Protein AF-A0A3M0WKN9-F1 (afdb_monomer)

Nearest PDB structures (foldseek):
  8fct-assembly1_F  TM=7.213E-01  e=1.447E-01  Homo sapiens
  1qcs-assembly1_A  TM=6.013E-01  e=4.256E-02  Cricetulus griseus
  1zc1-assembly1_A  TM=5.619E-01  e=5.437E-02  Saccharomyces ce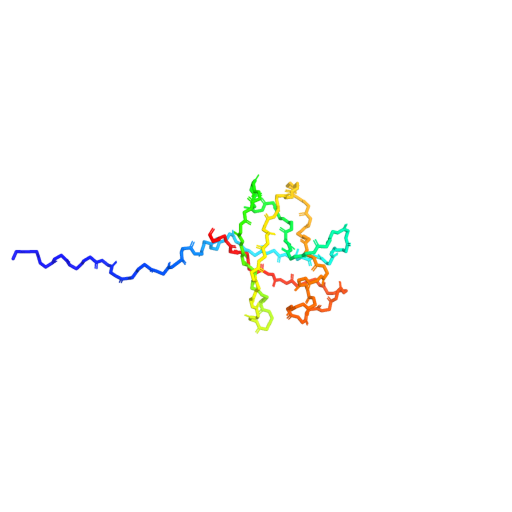revisiae
  6rqh-assembly1_A  TM=6.911E-01  e=8.029E-01  Saccharomyces cerevisiae
  6h68-assembly1_A  TM=6.930E-01  e=9.646E-01  Saccharomyces cerevisiae S288C

Solvent-accessible surface area (backbone atoms only — not comparable to full-atom values): 5320 Å² total; per-residue (Å²): 133,80,85,76,80,67,86,80,79,88,68,84,73,58,41,76,70,47,76,44,57,29,36,56,33,78,90,52,88,59,49,36,36,33,28,54,88,38,89,55,73,40,59,21,34,39,28,35,68,89,82,61,47,68,48,77,30,36,33,32,51,36,62,82,92,54,77,28,34,29,12,43,60,42,33,54,75,67,69,45,62,67,90,45,68,53,49,29,40,36,26,40,94

pLDDT: mean 86.56, std 14.38, range [43.06, 95.69]

Radius of gyration: 15.73 Å; Cα contacts (8 Å, |Δi|>4): 207; chains: 1; bounding box: 35×55×25 Å

Secondary structure (DSSP, 8-state):
--------------EEEEEEEEEEE-SS-SSEEEETT-SS-EEEEEEETTT--EEEEEEEE--TTPPEEEEHHHHHHHT--TTS--EEEEEE-

Mean predicted aligned error: 7.38 Å

Sequence (93 aa):
MADADLPEPDPARARRLGEVVAVADDSRPGLWLATSLVRAPAPGRVTWLDNGNALRLALVPAPPGSPARLSAEAMRALGIPLAARPRLIVWRE

Structure (mmCIF, N/CA/C/O backbone):
data_AF-A0A3M0WKN9-F1
#
_entry.id   AF-A0A3M0WKN9-F1
#
loop_
_atom_site.group_PDB
_atom_site.id
_atom_site.type_symbol
_atom_site.label_atom_id
_atom_site.label_alt_id
_atom_site.label_comp_id
_atom_site.label_asym_id
_atom_site.label_entity_id
_atom_site.label_seq_id
_atom_site.pdbx_PDB_ins_code
_atom_site.Cartn_x
_atom_site.Cartn_y
_atom_site.Cartn_z
_atom_site.occupancy
_atom_site.B_iso_or_equiv
_atom_site.auth_seq_id
_atom_site.auth_comp_id
_atom_site.auth_asym_id
_atom_site.auth_atom_id
_atom_site.pdbx_PDB_model_num
ATOM 1 N N . MET A 1 1 ? 21.719 -44.286 1.310 1.00 43.06 1 MET A N 1
ATOM 2 C CA . MET A 1 1 ? 22.517 -43.291 0.569 1.00 43.06 1 MET A CA 1
ATOM 3 C C . MET A 1 1 ? 21.520 -42.257 0.075 1.00 43.06 1 MET A C 1
ATOM 5 O O . MET A 1 1 ? 20.666 -42.630 -0.710 1.00 43.06 1 MET A O 1
ATOM 9 N N . ALA A 1 2 ? 21.570 -41.063 0.674 1.00 53.34 2 ALA A N 1
ATOM 10 C CA . ALA A 1 2 ? 20.783 -39.855 0.396 1.00 53.34 2 ALA A CA 1
ATOM 11 C C . ALA A 1 2 ? 19.272 -40.039 0.148 1.00 53.34 2 ALA A C 1
ATOM 13 O O . ALA A 1 2 ? 18.815 -40.108 -0.988 1.00 53.34 2 ALA A O 1
ATOM 14 N N . ASP A 1 3 ? 18.514 -40.038 1.246 1.00 44.72 3 ASP A N 1
ATOM 15 C CA . ASP A 1 3 ? 17.171 -39.462 1.260 1.00 44.72 3 ASP A CA 1
ATOM 16 C C . ASP A 1 3 ? 17.326 -37.978 0.885 1.00 44.72 3 ASP A C 1
ATOM 18 O O . ASP A 1 3 ? 17.929 -37.196 1.623 1.00 44.72 3 ASP A O 1
ATOM 22 N N . ALA A 1 4 ? 16.957 -37.633 -0.346 1.00 57.06 4 ALA A N 1
ATOM 23 C CA . ALA A 1 4 ? 16.923 -36.255 -0.804 1.00 57.06 4 ALA A CA 1
ATOM 24 C C . ALA A 1 4 ? 15.591 -35.658 -0.352 1.00 57.06 4 ALA A C 1
ATOM 26 O O . ALA A 1 4 ? 14.657 -35.549 -1.145 1.00 57.06 4 ALA A O 1
ATOM 27 N N . ASP A 1 5 ? 15.530 -35.296 0.928 1.00 53.16 5 ASP A N 1
ATOM 28 C CA . ASP A 1 5 ? 14.565 -34.346 1.476 1.00 53.16 5 ASP A CA 1
ATOM 29 C C . ASP A 1 5 ? 14.793 -33.001 0.762 1.00 53.16 5 ASP A C 1
ATOM 31 O O . ASP A 1 5 ? 15.588 -32.145 1.159 1.00 53.16 5 ASP A O 1
ATOM 35 N N . LEU A 1 6 ? 14.200 -32.880 -0.427 1.00 58.47 6 LEU A N 1
ATOM 36 C CA . LEU A 1 6 ? 14.017 -31.608 -1.099 1.00 58.47 6 LEU A CA 1
ATOM 37 C C . LEU A 1 6 ? 13.054 -30.808 -0.218 1.00 58.47 6 LEU A C 1
ATOM 39 O O . LEU A 1 6 ? 11.983 -31.321 0.100 1.00 58.47 6 LEU A O 1
ATOM 43 N N . PRO A 1 7 ? 13.377 -29.566 0.165 1.00 53.34 7 PRO A N 1
ATOM 44 C CA . PRO A 1 7 ? 12.452 -28.766 0.949 1.00 53.34 7 PRO A CA 1
ATOM 45 C C . PRO A 1 7 ? 11.198 -28.450 0.116 1.00 53.34 7 PRO A C 1
ATOM 47 O O . PRO A 1 7 ? 11.210 -27.549 -0.721 1.00 53.34 7 PRO A O 1
ATOM 50 N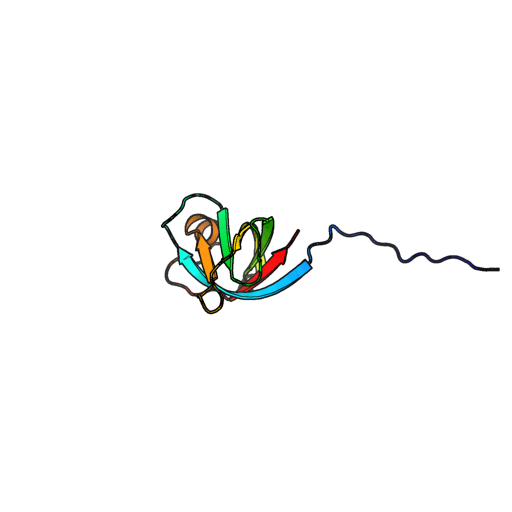 N . GLU A 1 8 ? 10.103 -29.170 0.350 1.00 53.00 8 GLU A N 1
ATOM 51 C CA . GLU A 1 8 ? 8.737 -28.702 0.086 1.00 53.00 8 GLU A CA 1
ATOM 52 C C . GLU A 1 8 ? 8.408 -27.647 1.166 1.00 53.00 8 GLU A C 1
ATOM 54 O O . GLU A 1 8 ? 8.733 -27.894 2.331 1.00 53.00 8 GLU A O 1
ATOM 59 N N . PRO A 1 9 ? 7.823 -26.459 0.879 1.00 47.59 9 PRO A N 1
ATOM 60 C CA . PRO A 1 9 ? 6.833 -26.157 -0.161 1.00 47.59 9 PRO A CA 1
ATOM 61 C C . PRO A 1 9 ? 7.195 -24.980 -1.104 1.00 47.59 9 PRO A C 1
ATOM 63 O O . PRO A 1 9 ? 7.935 -24.067 -0.740 1.00 47.59 9 PRO A O 1
ATOM 66 N N . ASP A 1 10 ? 6.553 -24.920 -2.277 1.00 55.44 10 ASP A N 1
ATOM 67 C CA . ASP A 1 10 ? 6.434 -23.713 -3.117 1.00 55.44 10 ASP A CA 1
ATOM 68 C C . ASP A 1 10 ? 5.099 -22.994 -2.813 1.00 55.44 10 ASP A C 1
ATOM 70 O O . ASP A 1 10 ? 4.064 -23.325 -3.399 1.00 55.44 10 ASP A O 1
ATOM 74 N N . PRO A 1 11 ? 5.046 -21.998 -1.906 1.00 44.44 11 PRO A N 1
ATOM 75 C CA . PRO A 1 11 ? 3.913 -21.096 -1.844 1.00 44.44 11 PRO A CA 1
ATOM 76 C C . PRO A 1 11 ? 4.196 -19.936 -2.803 1.00 44.44 11 PRO A C 1
ATOM 78 O O . PRO A 1 11 ? 5.243 -19.294 -2.719 1.00 44.44 11 PRO A O 1
ATOM 81 N N . ALA A 1 12 ? 3.261 -19.658 -3.711 1.00 53.44 12 ALA A N 1
ATOM 82 C CA . ALA A 1 12 ? 3.168 -18.442 -4.524 1.00 53.44 12 ALA A CA 1
ATOM 83 C C . ALA A 1 12 ? 4.004 -17.265 -3.968 1.00 53.44 12 ALA A C 1
ATOM 85 O O . ALA A 1 12 ? 3.722 -16.743 -2.886 1.00 53.44 12 ALA A O 1
ATOM 86 N N . ARG A 1 13 ? 5.082 -16.901 -4.677 1.00 61.84 13 ARG A N 1
ATOM 87 C CA . ARG A 1 13 ? 6.247 -16.167 -4.151 1.00 61.84 13 ARG A CA 1
ATOM 88 C C . ARG A 1 13 ? 5.982 -14.669 -3.939 1.00 61.84 13 ARG A C 1
ATOM 90 O O . ARG A 1 13 ? 6.707 -13.828 -4.464 1.00 61.84 13 ARG A O 1
ATOM 97 N N . ALA A 1 14 ? 4.989 -14.322 -3.126 1.00 71.00 14 ALA A N 1
ATOM 98 C CA . ALA A 1 14 ? 4.768 -12.960 -2.670 1.00 71.00 14 ALA A CA 1
ATOM 99 C C . ALA A 1 14 ? 6.003 -12.485 -1.880 1.00 71.00 14 ALA A C 1
ATOM 101 O O . ALA A 1 14 ? 6.235 -12.866 -0.730 1.00 71.00 14 ALA A O 1
ATOM 102 N N . ARG A 1 15 ? 6.840 -11.651 -2.500 1.00 86.31 15 ARG A N 1
ATOM 103 C CA . ARG A 1 15 ? 8.032 -11.069 -1.879 1.00 86.31 15 ARG A CA 1
ATOM 104 C C . ARG A 1 15 ? 7.630 -9.819 -1.113 1.00 86.31 15 ARG A C 1
ATOM 106 O O . ARG A 1 15 ? 7.249 -8.820 -1.721 1.00 86.31 15 ARG A O 1
ATOM 113 N N . ARG A 1 16 ? 7.791 -9.838 0.212 1.00 91.75 16 ARG A N 1
ATOM 114 C CA . ARG A 1 16 ? 7.700 -8.625 1.034 1.00 91.75 16 ARG A CA 1
ATOM 115 C C . ARG A 1 16 ? 8.733 -7.606 0.545 1.00 91.75 16 ARG A C 1
ATOM 117 O O . ARG A 1 16 ? 9.928 -7.888 0.583 1.00 91.75 16 ARG A O 1
ATOM 124 N N . LEU A 1 17 ? 8.265 -6.452 0.078 1.00 91.56 17 LEU A N 1
ATOM 125 C CA . LEU A 1 17 ? 9.109 -5.333 -0.339 1.00 91.56 17 LEU A CA 1
ATOM 126 C C . LEU A 1 17 ? 9.480 -4.435 0.843 1.00 91.56 17 LEU A C 1
ATOM 128 O O . LEU A 1 17 ? 10.590 -3.920 0.893 1.00 91.56 17 LEU A O 1
ATOM 132 N N . GLY A 1 18 ? 8.559 -4.249 1.790 1.00 93.12 18 GLY A N 1
ATOM 133 C CA . GLY A 1 18 ? 8.775 -3.386 2.948 1.00 93.12 18 GLY A CA 1
ATOM 134 C C . GLY A 1 18 ? 7.475 -2.887 3.565 1.00 93.12 18 GLY A C 1
ATOM 135 O O . GLY A 1 18 ? 6.392 -3.354 3.216 1.00 93.12 18 GLY A O 1
ATOM 136 N N . GLU A 1 19 ? 7.602 -1.947 4.495 1.00 94.12 19 GLU A N 1
ATOM 137 C CA . GLU A 1 19 ? 6.491 -1.190 5.071 1.00 94.12 19 GLU A CA 1
ATOM 138 C C . GLU A 1 19 ? 6.494 0.230 4.501 1.00 94.12 19 GLU A C 1
ATOM 140 O O . GLU A 1 19 ? 7.555 0.821 4.299 1.00 94.12 19 GLU A O 1
ATOM 145 N N . VAL A 1 20 ? 5.308 0.776 4.243 1.00 94.06 20 VAL A N 1
ATOM 146 C CA . VAL A 1 20 ? 5.128 2.169 3.831 1.00 94.06 20 VAL A CA 1
ATOM 147 C C . VAL A 1 20 ? 3.981 2.809 4.595 1.00 94.06 20 VAL A C 1
ATOM 149 O O . VAL A 1 20 ? 3.014 2.146 4.962 1.00 94.06 20 VAL A O 1
ATOM 152 N N . VAL A 1 21 ? 4.060 4.123 4.778 1.00 94.38 21 VAL A N 1
ATOM 153 C CA . VAL A 1 21 ? 2.915 4.938 5.184 1.00 94.38 21 VAL A CA 1
ATOM 154 C C . VAL A 1 21 ? 2.298 5.510 3.917 1.00 94.38 21 VAL A C 1
ATOM 156 O O . VAL A 1 21 ? 2.973 6.241 3.189 1.00 94.38 21 VAL A O 1
ATOM 159 N N . ALA A 1 22 ? 1.046 5.153 3.640 1.00 93.75 22 ALA A N 1
ATOM 160 C CA . ALA A 1 22 ? 0.344 5.623 2.452 1.00 93.75 22 ALA A CA 1
ATOM 161 C C . ALA A 1 22 ? -0.637 6.758 2.768 1.00 93.75 22 ALA A C 1
ATOM 163 O O . ALA A 1 22 ? -1.158 6.850 3.878 1.00 93.75 22 ALA A O 1
ATOM 164 N N . VAL A 1 23 ? -0.900 7.606 1.775 1.00 93.62 23 VAL A N 1
ATOM 165 C CA . VAL A 1 23 ? -1.983 8.602 1.782 1.00 93.62 23 VAL A CA 1
ATOM 166 C C . VAL A 1 23 ? -3.016 8.264 0.709 1.00 93.62 23 VAL A C 1
ATOM 168 O O . VAL A 1 23 ? -2.658 7.659 -0.304 1.00 93.62 23 VAL A O 1
ATOM 171 N N . ALA A 1 24 ? -4.271 8.663 0.920 1.00 93.00 24 ALA A N 1
ATOM 172 C CA . ALA A 1 24 ? -5.306 8.554 -0.101 1.00 93.00 24 ALA A CA 1
ATOM 173 C C . ALA A 1 24 ? -4.957 9.400 -1.328 1.00 93.00 24 ALA A C 1
ATOM 175 O O . ALA A 1 24 ? -4.543 10.554 -1.200 1.00 93.00 24 ALA A O 1
ATOM 176 N N . ASP A 1 25 ? -5.170 8.835 -2.510 1.00 93.56 25 ASP A N 1
ATOM 177 C CA . ASP A 1 25 ? -5.064 9.540 -3.777 1.00 93.56 25 ASP A CA 1
ATOM 178 C C . ASP A 1 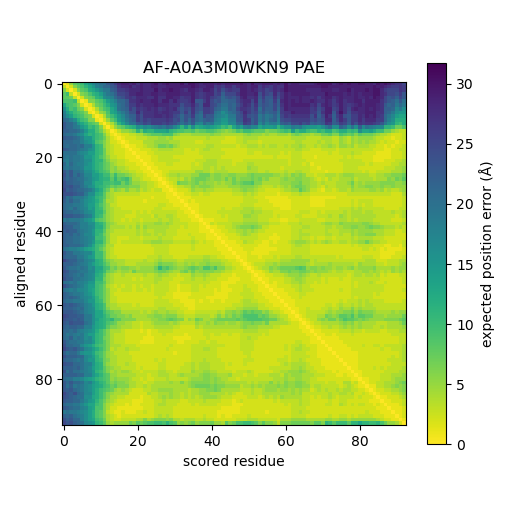25 ? -6.271 9.194 -4.653 1.00 93.56 25 ASP A C 1
ATOM 180 O O . ASP A 1 25 ? -6.521 8.028 -4.959 1.00 93.56 25 ASP A O 1
ATOM 184 N N . ASP A 1 26 ? -7.036 10.221 -5.013 1.00 90.31 26 ASP A N 1
ATOM 185 C CA . ASP A 1 26 ? -8.237 10.115 -5.851 1.00 90.31 26 ASP A CA 1
ATOM 186 C C . ASP A 1 26 ? -7.947 10.512 -7.310 1.00 90.31 26 ASP A C 1
ATOM 188 O O . ASP A 1 26 ? -8.831 10.551 -8.155 1.00 90.31 26 ASP A O 1
ATOM 192 N N . SER A 1 27 ? -6.683 10.797 -7.647 1.00 89.88 27 SER A N 1
ATOM 193 C 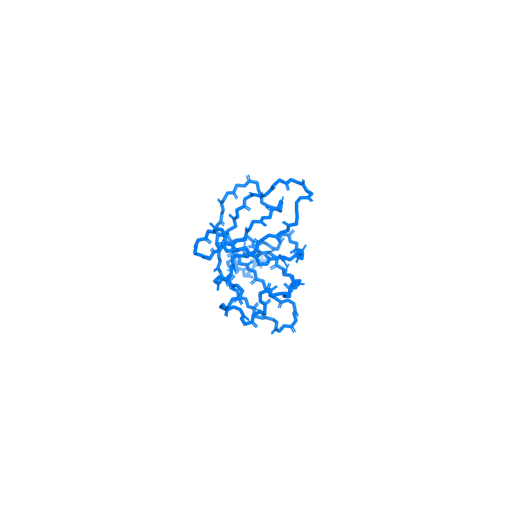CA . SER A 1 27 ? -6.328 11.325 -8.971 1.00 89.88 27 SER A CA 1
ATOM 194 C C . SER A 1 27 ? -6.532 10.300 -10.085 1.00 89.88 27 SER A C 1
ATOM 196 O O . SER A 1 27 ? -6.573 10.665 -11.260 1.00 89.88 27 SER A O 1
ATOM 198 N N . ARG A 1 28 ? -6.567 9.005 -9.744 1.00 88.62 28 ARG A N 1
ATOM 199 C CA . ARG A 1 28 ? -6.696 7.910 -10.706 1.00 88.62 28 ARG A CA 1
ATOM 200 C C . ARG A 1 28 ? -7.634 6.828 -10.180 1.00 88.62 28 ARG A C 1
ATOM 202 O O . ARG A 1 28 ? -7.407 6.357 -9.062 1.00 88.62 28 ARG A O 1
ATOM 209 N N . PRO A 1 29 ? -8.583 6.361 -11.005 1.00 90.81 29 PRO A N 1
ATOM 210 C CA . PRO A 1 29 ? -9.433 5.240 -10.642 1.00 90.81 29 PRO A CA 1
ATOM 211 C C . PRO A 1 29 ? -8.660 3.910 -10.625 1.00 90.81 29 PRO A C 1
ATOM 213 O O . PRO A 1 29 ? -7.555 3.789 -11.167 1.00 90.81 29 PRO A O 1
ATOM 216 N N . GLY A 1 30 ? -9.274 2.891 -10.034 1.00 92.81 30 GLY A N 1
ATOM 217 C CA . GLY A 1 30 ? -8.791 1.522 -9.926 1.00 92.81 30 GLY A CA 1
ATOM 218 C C . GLY A 1 30 ? -8.017 1.230 -8.641 1.00 92.81 30 GLY A C 1
ATOM 219 O O . GLY A 1 30 ? -7.796 2.085 -7.787 1.00 92.81 30 GLY A O 1
ATOM 220 N N . LEU A 1 31 ? -7.568 -0.019 -8.504 1.00 95.06 31 LEU A N 1
ATOM 221 C CA . LEU A 1 31 ? -6.810 -0.487 -7.344 1.00 95.06 31 LEU A CA 1
ATOM 222 C C . LEU A 1 31 ? -5.309 -0.392 -7.617 1.00 95.06 31 LEU A C 1
ATOM 224 O O . LEU A 1 31 ? -4.745 -1.227 -8.327 1.00 95.06 31 LEU A O 1
ATOM 228 N N . TRP A 1 32 ? -4.649 0.603 -7.027 1.00 95.69 32 TRP A N 1
ATOM 229 C CA . TRP A 1 32 ? -3.213 0.807 -7.199 1.00 95.69 32 TRP A CA 1
ATOM 230 C C . TRP A 1 32 ? -2.533 1.401 -5.959 1.00 95.69 32 TRP A C 1
ATOM 232 O O . TRP A 1 32 ? -3.167 2.082 -5.153 1.00 95.69 32 TRP A O 1
ATOM 242 N N . LEU A 1 33 ? -1.227 1.155 -5.831 1.00 95.69 33 LEU A N 1
ATOM 243 C CA . LEU A 1 33 ? -0.335 1.765 -4.844 1.00 95.69 33 LEU A CA 1
ATOM 244 C C . LEU A 1 33 ? 0.899 2.322 -5.559 1.00 95.69 33 LEU A C 1
ATOM 246 O O . LEU A 1 33 ? 1.680 1.561 -6.128 1.00 95.69 33 LEU A O 1
ATOM 250 N N . ALA A 1 34 ? 1.116 3.633 -5.481 1.00 95.31 34 ALA A N 1
ATOM 251 C CA . ALA A 1 34 ? 2.355 4.251 -5.928 1.00 95.31 34 ALA A CA 1
ATOM 252 C C . ALA A 1 34 ? 3.398 4.226 -4.804 1.00 95.31 34 ALA A C 1
ATOM 254 O O . ALA A 1 34 ? 3.163 4.755 -3.717 1.00 95.31 34 ALA A O 1
ATOM 255 N N . THR A 1 35 ? 4.552 3.614 -5.060 1.00 94.44 35 THR A N 1
ATOM 256 C CA . THR A 1 35 ? 5.643 3.484 -4.087 1.00 94.44 35 THR A CA 1
ATOM 257 C C . THR A 1 35 ? 7.006 3.439 -4.772 1.00 94.44 35 THR A C 1
ATOM 259 O O . THR A 1 35 ? 7.148 2.895 -5.864 1.00 94.44 35 THR A O 1
ATOM 262 N N . SER A 1 36 ? 8.036 3.974 -4.115 1.00 93.56 36 SER A N 1
ATOM 263 C CA . SER A 1 36 ? 9.429 3.873 -4.576 1.00 93.56 36 SER A CA 1
ATOM 264 C C . SER A 1 36 ? 10.048 2.493 -4.315 1.00 93.56 36 SER A C 1
ATOM 266 O O . SER A 1 36 ? 11.180 2.245 -4.725 1.00 93.56 36 SER A O 1
ATOM 268 N N . LEU A 1 37 ? 9.327 1.590 -3.632 1.00 91.88 37 LEU A N 1
ATOM 269 C CA . LEU A 1 37 ? 9.755 0.202 -3.416 1.00 91.88 37 LEU A CA 1
ATOM 270 C C . LEU A 1 37 ? 9.760 -0.624 -4.710 1.00 91.88 37 LEU A C 1
ATOM 272 O O . LEU A 1 37 ? 10.453 -1.639 -4.793 1.00 91.88 37 LEU A O 1
ATOM 276 N N . VAL A 1 38 ? 8.998 -0.198 -5.722 1.00 92.44 38 VAL A N 1
ATOM 277 C CA . VAL A 1 38 ? 9.009 -0.798 -7.057 1.00 92.44 38 VAL A CA 1
ATOM 278 C C . VAL A 1 38 ? 9.596 0.166 -8.076 1.00 92.44 38 VAL A C 1
ATOM 280 O O . VAL A 1 38 ? 9.425 1.378 -7.988 1.00 92.44 38 VAL A O 1
ATOM 283 N N . ARG A 1 39 ? 10.292 -0.395 -9.067 1.00 90.12 39 ARG A N 1
ATOM 284 C CA . ARG A 1 39 ? 10.904 0.358 -10.175 1.00 90.12 39 ARG A CA 1
ATOM 285 C C . ARG A 1 39 ? 10.086 0.299 -11.465 1.00 90.12 39 ARG A C 1
ATOM 287 O O . ARG A 1 39 ? 10.306 1.105 -12.356 1.00 90.12 39 ARG A O 1
ATOM 294 N N . ALA A 1 40 ? 9.156 -0.646 -11.556 1.00 90.62 40 ALA A N 1
ATOM 295 C CA . ALA A 1 40 ? 8.299 -0.871 -12.710 1.00 90.62 40 ALA A CA 1
ATOM 296 C C . ALA A 1 40 ? 6.889 -1.248 -12.232 1.00 90.62 40 ALA A C 1
ATOM 298 O O . ALA A 1 40 ? 6.764 -1.799 -11.130 1.00 90.62 40 ALA A O 1
ATOM 299 N N . PRO A 1 41 ? 5.844 -0.943 -13.020 1.00 92.75 41 PRO A N 1
ATOM 300 C CA . PRO A 1 41 ? 4.488 -1.338 -12.689 1.00 92.75 41 PRO A CA 1
ATOM 301 C C . PRO A 1 41 ? 4.375 -2.864 -12.657 1.00 92.75 41 PRO A C 1
ATOM 303 O O . PRO A 1 41 ? 4.808 -3.542 -13.587 1.00 92.75 41 PRO A O 1
ATOM 306 N N . ALA A 1 42 ? 3.827 -3.398 -11.571 1.00 92.38 42 ALA A N 1
ATOM 307 C CA . ALA A 1 42 ? 3.748 -4.835 -11.330 1.00 92.38 42 ALA A CA 1
ATOM 308 C C . ALA A 1 42 ? 2.518 -5.171 -10.478 1.00 92.38 42 ALA A C 1
ATOM 310 O O . ALA A 1 42 ? 2.077 -4.328 -9.695 1.00 92.38 42 ALA A O 1
ATOM 311 N N . PRO A 1 43 ? 1.963 -6.388 -10.575 1.00 93.44 43 PRO A N 1
ATOM 312 C CA . PRO A 1 43 ? 0.969 -6.841 -9.616 1.00 93.44 43 PRO A CA 1
ATOM 313 C C . PRO A 1 43 ? 1.578 -6.900 -8.210 1.00 93.44 43 PRO A C 1
ATOM 315 O O . PRO A 1 43 ? 2.742 -7.258 -8.011 1.00 93.44 43 PRO A O 1
ATOM 318 N N . GLY A 1 44 ? 0.783 -6.538 -7.214 1.00 93.44 44 GLY A N 1
ATOM 319 C CA . GLY A 1 44 ? 1.191 -6.672 -5.832 1.00 93.44 44 GLY A CA 1
ATOM 320 C C . GLY A 1 44 ? 0.022 -6.743 -4.879 1.00 93.44 44 GLY A C 1
ATOM 321 O O . GLY A 1 44 ? -1.153 -6.749 -5.245 1.00 93.44 44 GLY A O 1
ATOM 322 N N . ARG A 1 45 ? 0.374 -6.818 -3.607 1.00 94.44 45 ARG A N 1
ATOM 323 C CA . ARG A 1 45 ? -0.574 -6.919 -2.514 1.00 94.44 45 ARG A CA 1
ATOM 324 C C . ARG A 1 45 ? -0.124 -6.008 -1.395 1.00 94.44 45 ARG A C 1
ATOM 326 O O . ARG A 1 45 ? 1.062 -5.925 -1.090 1.00 94.44 45 ARG A O 1
ATOM 333 N N . VAL A 1 46 ? -1.075 -5.340 -0.772 1.00 94.62 46 VAL A N 1
ATOM 334 C CA . VAL A 1 46 ? -0.838 -4.552 0.434 1.00 94.62 46 VAL A CA 1
ATOM 335 C C . VAL A 1 46 ? -1.546 -5.206 1.600 1.00 94.62 46 VAL A C 1
ATOM 337 O O . VAL A 1 46 ? -2.639 -5.737 1.428 1.00 94.62 46 VAL A O 1
ATOM 340 N N . THR A 1 47 ? -0.931 -5.171 2.773 1.00 94.50 47 THR A N 1
ATOM 341 C CA . THR A 1 47 ? -1.534 -5.622 4.028 1.00 94.50 47 THR A CA 1
ATOM 342 C C . THR A 1 47 ? -1.541 -4.460 4.998 1.00 94.50 47 THR A C 1
ATOM 344 O O . THR A 1 47 ? -0.483 -3.922 5.319 1.00 94.50 47 THR A O 1
ATOM 347 N N . TRP A 1 48 ? -2.715 -4.060 5.462 1.00 94.12 48 TRP A N 1
ATOM 348 C CA . TRP A 1 48 ? -2.850 -3.038 6.483 1.00 94.12 48 TRP A CA 1
ATOM 349 C C . TRP A 1 48 ? -2.468 -3.610 7.846 1.00 94.12 48 TRP A C 1
ATOM 351 O O . TRP A 1 48 ? -3.055 -4.599 8.276 1.00 94.12 48 TRP A O 1
ATOM 361 N N . LEU A 1 49 ? -1.475 -3.011 8.514 1.00 90.44 49 LEU A N 1
ATOM 362 C CA . LEU A 1 49 ? -0.961 -3.547 9.781 1.00 90.44 49 LEU A CA 1
ATOM 363 C C . LEU A 1 49 ? -1.980 -3.501 10.926 1.00 90.44 49 LEU A C 1
ATOM 365 O O . LEU A 1 49 ? -1.878 -4.324 11.825 1.00 90.44 49 LEU A O 1
ATOM 369 N N . ASP A 1 50 ? -2.918 -2.554 10.906 1.00 88.25 50 ASP A N 1
ATOM 370 C CA . ASP A 1 50 ? -3.817 -2.310 12.042 1.00 88.25 50 ASP A CA 1
ATOM 371 C C . ASP A 1 50 ? -4.854 -3.433 12.189 1.00 88.25 50 ASP A C 1
ATOM 373 O O . ASP A 1 50 ? -4.983 -4.031 13.252 1.00 88.25 50 ASP A O 1
ATOM 377 N N . ASN A 1 51 ? -5.522 -3.788 11.085 1.00 84.56 51 ASN A N 1
ATOM 378 C CA . ASN A 1 51 ? -6.566 -4.821 11.082 1.00 84.56 51 ASN A CA 1
ATOM 379 C C . ASN A 1 51 ? -6.129 -6.135 10.412 1.00 84.56 51 ASN A C 1
ATOM 381 O O . ASN A 1 51 ? -6.887 -7.099 10.405 1.00 84.56 51 ASN A O 1
ATOM 385 N N . GLY A 1 52 ? -4.952 -6.181 9.781 1.00 88.31 52 GLY A N 1
ATOM 386 C CA . GLY A 1 52 ? -4.471 -7.345 9.025 1.00 88.31 52 GLY A CA 1
ATOM 387 C C . GLY A 1 52 ? -5.112 -7.533 7.642 1.00 88.31 52 GLY A C 1
ATOM 388 O O . GLY A 1 52 ? -4.742 -8.460 6.921 1.00 88.31 52 GLY A O 1
ATOM 389 N N . ASN A 1 53 ? -6.037 -6.655 7.235 1.00 92.75 53 ASN A N 1
ATOM 390 C CA . ASN A 1 53 ? -6.695 -6.730 5.930 1.00 92.75 53 ASN A CA 1
ATOM 391 C C . ASN A 1 53 ? -5.678 -6.633 4.792 1.00 92.75 53 ASN A C 1
ATOM 393 O O . ASN A 1 53 ? -4.835 -5.734 4.773 1.00 92.75 53 ASN A O 1
ATOM 397 N N . ALA A 1 54 ? -5.794 -7.524 3.809 1.00 91.19 54 ALA A N 1
ATOM 398 C CA . ALA A 1 54 ? -4.944 -7.520 2.630 1.00 91.19 54 ALA A CA 1
ATOM 399 C C . ALA A 1 54 ? -5.758 -7.313 1.352 1.00 91.19 54 ALA A C 1
ATOM 401 O O . ALA A 1 54 ? -6.844 -7.865 1.202 1.00 91.19 54 ALA A O 1
ATOM 402 N N . LEU A 1 55 ? -5.205 -6.548 0.413 1.00 94.00 55 LEU A N 1
ATOM 403 C CA . LEU A 1 55 ? -5.828 -6.264 -0.875 1.00 94.00 55 LEU A CA 1
AT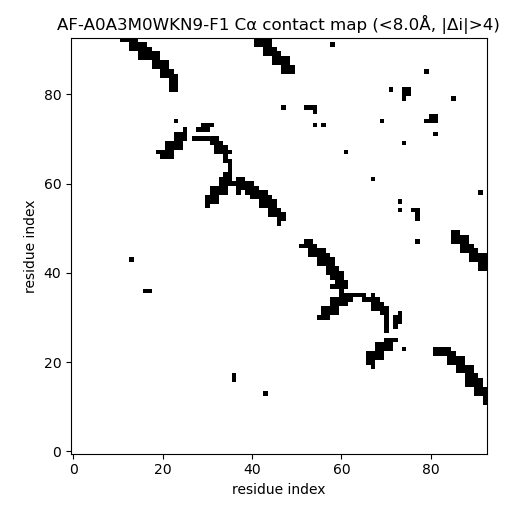OM 404 C C . LEU A 1 55 ? -4.800 -6.397 -1.997 1.00 94.00 55 LEU A C 1
ATOM 406 O O . LEU A 1 55 ? -3.682 -5.887 -1.893 1.00 94.00 55 LEU A O 1
ATOM 410 N N . ARG A 1 56 ? -5.187 -7.080 -3.075 1.00 94.31 56 ARG A N 1
ATOM 411 C CA . ARG A 1 56 ? -4.409 -7.145 -4.317 1.00 94.31 56 ARG A CA 1
ATOM 412 C C . ARG A 1 56 ? -4.666 -5.902 -5.157 1.00 94.31 56 ARG A C 1
ATOM 414 O O . ARG A 1 56 ? -5.810 -5.494 -5.325 1.00 94.31 56 ARG A O 1
ATOM 421 N N . LEU A 1 57 ? -3.597 -5.305 -5.668 1.00 95.19 57 LEU A N 1
ATOM 422 C CA . LEU A 1 57 ? -3.634 -4.069 -6.439 1.00 95.19 57 LEU A CA 1
ATOM 423 C C . LEU A 1 57 ? -2.417 -3.953 -7.365 1.00 95.19 57 LEU A C 1
ATOM 425 O O . LEU A 1 57 ? -1.451 -4.707 -7.248 1.00 95.19 57 LEU A O 1
ATOM 429 N N . ALA A 1 58 ? -2.443 -2.995 -8.284 1.00 95.56 58 ALA A N 1
ATOM 430 C CA . ALA A 1 58 ? -1.292 -2.690 -9.124 1.00 95.56 58 ALA A CA 1
ATOM 431 C C . ALA A 1 58 ? -0.279 -1.816 -8.366 1.00 95.56 58 ALA A C 1
ATOM 433 O O . ALA A 1 58 ? -0.596 -0.718 -7.909 1.00 95.56 58 ALA A O 1
ATOM 434 N N . LEU A 1 59 ? 0.964 -2.271 -8.249 1.00 95.44 59 LEU A N 1
ATOM 435 C CA . LEU A 1 59 ? 2.069 -1.444 -7.780 1.00 95.44 59 LEU A CA 1
ATOM 436 C C . LEU A 1 59 ? 2.529 -0.543 -8.919 1.00 95.44 59 LEU A C 1
ATOM 438 O O . LEU A 1 59 ? 2.745 -1.007 -10.035 1.00 95.44 59 LEU A O 1
ATOM 442 N N . VAL A 1 60 ? 2.705 0.738 -8.626 1.00 94.94 60 VAL A N 1
ATOM 443 C CA . VAL A 1 60 ? 3.167 1.756 -9.569 1.00 94.94 60 VAL A CA 1
ATOM 444 C C . VAL A 1 60 ? 4.446 2.381 -9.003 1.00 94.94 60 VAL A C 1
ATOM 446 O O . VAL A 1 60 ? 4.484 2.702 -7.814 1.00 94.94 60 VAL A O 1
ATOM 449 N N . PRO A 1 61 ? 5.507 2.565 -9.803 1.00 94.62 61 PRO A N 1
ATOM 450 C CA . PRO A 1 61 ? 6.714 3.231 -9.329 1.00 94.62 61 PRO A CA 1
ATOM 451 C C . PRO A 1 61 ? 6.426 4.696 -8.986 1.00 94.62 61 PRO A C 1
ATOM 453 O O . PRO A 1 61 ? 5.788 5.412 -9.759 1.00 94.62 61 PRO A O 1
ATOM 456 N N . ALA A 1 62 ? 6.909 5.136 -7.826 1.00 92.94 62 ALA A N 1
ATOM 457 C CA . ALA A 1 62 ? 6.871 6.532 -7.396 1.00 92.94 62 ALA A CA 1
ATOM 458 C C . ALA A 1 62 ? 8.293 7.108 -7.283 1.00 92.94 62 ALA A C 1
ATOM 460 O O . ALA A 1 62 ? 9.232 6.355 -6.997 1.00 92.94 62 ALA A O 1
ATOM 461 N N . PRO A 1 63 ? 8.467 8.434 -7.446 1.00 90.94 63 PRO A N 1
ATOM 462 C CA . PRO A 1 63 ? 9.767 9.076 -7.285 1.00 90.94 63 PRO A CA 1
ATOM 463 C C . PRO A 1 63 ? 10.369 8.761 -5.909 1.00 90.94 63 PRO A C 1
ATOM 465 O O . PRO A 1 63 ? 9.624 8.736 -4.924 1.00 90.94 63 PRO A O 1
ATOM 468 N N . PRO A 1 64 ? 11.687 8.522 -5.802 1.00 87.88 64 PRO A N 1
ATOM 469 C CA . PRO A 1 64 ? 12.330 8.281 -4.514 1.00 87.88 64 PRO A CA 1
ATOM 470 C C . PRO A 1 64 ? 12.091 9.463 -3.566 1.00 87.88 64 PRO A C 1
ATOM 472 O O . PRO A 1 64 ? 12.166 10.620 -3.972 1.00 87.88 64 PRO A O 1
ATOM 475 N N . GLY A 1 65 ? 11.767 9.169 -2.306 1.00 84.19 65 GLY A N 1
ATOM 476 C CA . GLY A 1 65 ? 11.461 10.185 -1.291 1.00 84.19 65 GLY A CA 1
ATOM 477 C C . GLY A 1 65 ? 10.032 10.739 -1.336 1.00 84.19 65 GLY A C 1
ATOM 478 O O . GLY A 1 65 ? 9.652 11.481 -0.434 1.00 84.19 65 GLY A O 1
ATOM 479 N N . SER A 1 66 ? 9.210 10.364 -2.324 1.00 86.75 66 SER A N 1
ATOM 480 C CA . SER A 1 66 ? 7.778 10.681 -2.290 1.00 86.75 66 SER A CA 1
ATOM 481 C C . SER A 1 66 ? 7.027 9.770 -1.311 1.00 86.75 66 SER A C 1
ATOM 483 O O . SER A 1 66 ? 7.338 8.577 -1.233 1.00 86.75 66 SER A O 1
ATOM 485 N N . PRO A 1 67 ? 6.009 10.284 -0.594 1.00 88.38 67 PRO A N 1
ATOM 486 C CA . PRO A 1 67 ? 5.145 9.442 0.226 1.00 88.38 67 PRO A CA 1
ATOM 487 C C . PRO A 1 67 ? 4.423 8.416 -0.653 1.00 88.38 67 PRO A C 1
ATOM 489 O O . PRO A 1 67 ? 4.075 8.705 -1.803 1.00 88.38 67 PRO A O 1
ATOM 492 N N . ALA A 1 68 ? 4.180 7.222 -0.108 1.00 93.25 68 ALA A N 1
ATOM 493 C CA . ALA A 1 68 ? 3.397 6.222 -0.817 1.00 93.25 68 ALA A CA 1
ATOM 494 C C . ALA A 1 68 ? 1.951 6.715 -0.974 1.00 93.25 68 ALA A C 1
ATOM 496 O O . ALA A 1 68 ? 1.395 7.349 -0.077 1.00 93.25 68 ALA A O 1
ATOM 497 N N . ARG A 1 69 ? 1.334 6.434 -2.118 1.00 94.75 69 ARG A N 1
ATOM 498 C CA . ARG A 1 69 ? -0.040 6.856 -2.421 1.00 94.75 69 ARG A CA 1
ATOM 499 C C . ARG A 1 69 ? -0.877 5.635 -2.724 1.00 94.75 69 ARG A C 1
ATOM 501 O O . ARG A 1 69 ? -0.499 4.849 -3.588 1.00 94.75 69 ARG A O 1
ATOM 508 N N . LEU A 1 70 ? -1.978 5.471 -2.012 1.00 94.94 70 LEU A N 1
ATOM 509 C CA . LEU A 1 70 ? -2.928 4.387 -2.203 1.00 94.94 70 LEU A CA 1
ATOM 510 C C . LEU A 1 70 ? -4.190 4.969 -2.832 1.00 94.94 70 LEU A C 1
ATOM 512 O O . LEU A 1 70 ? -4.681 6.000 -2.377 1.00 94.94 70 LEU A O 1
ATOM 516 N N . SER A 1 71 ? -4.719 4.299 -3.853 1.00 95.25 71 SER A N 1
ATOM 517 C CA . SER A 1 71 ? -5.995 4.693 -4.451 1.00 95.25 71 SER A CA 1
ATOM 518 C C . SER A 1 71 ? -7.095 4.821 -3.394 1.00 95.25 71 SER A C 1
ATOM 520 O O . SER A 1 71 ? -7.220 3.958 -2.515 1.00 95.25 71 SER A O 1
ATOM 522 N N . ALA A 1 72 ? -7.927 5.856 -3.509 1.00 93.81 72 ALA A N 1
ATOM 523 C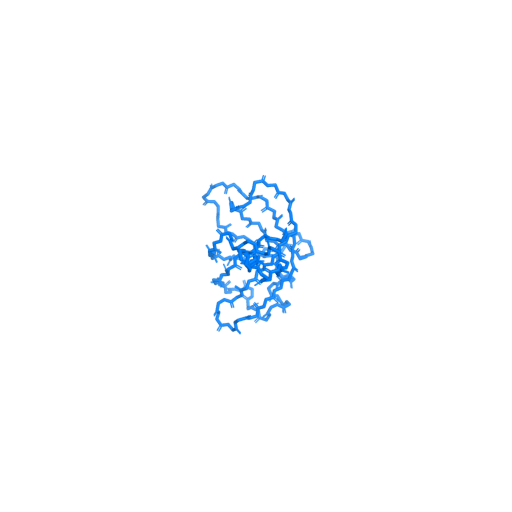 CA . ALA A 1 72 ? -9.104 6.024 -2.665 1.00 93.81 72 ALA A CA 1
ATOM 524 C C . ALA A 1 72 ? -10.018 4.783 -2.703 1.00 93.81 72 ALA A C 1
ATOM 526 O O . ALA A 1 72 ? -10.519 4.352 -1.663 1.00 93.81 72 ALA A O 1
ATOM 527 N N . GLU A 1 73 ? -10.170 4.134 -3.862 1.00 94.50 73 GLU A N 1
ATOM 528 C CA . GLU A 1 73 ? -10.934 2.886 -3.994 1.00 94.50 73 GLU A CA 1
ATOM 529 C C . GLU A 1 73 ? -10.304 1.731 -3.205 1.00 94.50 73 GLU A C 1
ATOM 531 O O . GLU A 1 73 ? -11.009 0.991 -2.519 1.00 94.50 73 GLU A O 1
ATOM 536 N N . ALA A 1 74 ? -8.974 1.611 -3.226 1.00 94.00 74 ALA A N 1
ATOM 537 C CA . ALA A 1 74 ? -8.256 0.589 -2.467 1.00 94.00 74 ALA A CA 1
ATOM 538 C C . ALA A 1 74 ? -8.350 0.818 -0.950 1.00 94.00 74 ALA A C 1
ATOM 540 O O . ALA A 1 74 ? -8.511 -0.138 -0.190 1.00 94.00 74 ALA A O 1
ATOM 541 N N . MET A 1 75 ? -8.310 2.076 -0.498 1.00 93.69 75 MET A N 1
ATOM 542 C CA . MET A 1 75 ? -8.548 2.413 0.909 1.00 93.69 75 MET A CA 1
ATOM 543 C C . MET A 1 75 ? -9.964 2.049 1.344 1.00 93.69 75 MET A C 1
ATOM 545 O O . MET A 1 75 ? -10.130 1.401 2.375 1.00 93.69 75 MET A O 1
ATOM 549 N N . ARG A 1 76 ? -10.975 2.390 0.537 1.00 93.00 76 ARG A N 1
ATOM 550 C CA . ARG A 1 76 ? -12.373 2.034 0.820 1.00 93.00 76 ARG A CA 1
ATOM 551 C C . ARG A 1 76 ? -12.573 0.519 0.862 1.00 93.00 76 ARG A C 1
ATOM 553 O O . ARG A 1 76 ? -13.233 0.037 1.775 1.00 93.00 76 ARG A O 1
ATOM 560 N N . ALA A 1 77 ? -11.952 -0.225 -0.055 1.00 92.56 77 ALA A N 1
ATOM 561 C CA . ALA A 1 77 ? -12.000 -1.688 -0.076 1.00 92.56 77 ALA A CA 1
ATOM 562 C C . ALA A 1 77 ? -11.337 -2.333 1.156 1.00 92.56 77 ALA A C 1
ATOM 564 O O . ALA A 1 77 ? -11.808 -3.356 1.643 1.00 92.56 77 ALA A O 1
ATOM 565 N N . LEU A 1 78 ? -10.269 -1.728 1.688 1.00 91.62 78 LEU A N 1
ATOM 566 C CA . LEU A 1 78 ? -9.616 -2.171 2.926 1.00 91.62 78 LEU A CA 1
ATOM 567 C C . LEU A 1 78 ? -10.351 -1.724 4.201 1.00 91.62 78 LEU A C 1
ATOM 569 O O . LEU A 1 78 ? -10.014 -2.210 5.282 1.00 91.62 78 LEU A O 1
ATOM 573 N N . GLY A 1 79 ? -11.330 -0.819 4.087 1.00 91.19 79 GLY A N 1
ATOM 574 C CA . GLY A 1 79 ? -12.025 -0.205 5.221 1.00 91.19 79 GLY A CA 1
ATOM 575 C C . GLY A 1 79 ? -11.226 0.905 5.911 1.00 91.19 79 GLY A C 1
ATOM 576 O O . GLY A 1 79 ? -11.465 1.199 7.079 1.00 91.19 79 GLY A O 1
ATOM 577 N N . ILE A 1 80 ? -10.262 1.512 5.216 1.00 92.06 80 ILE A N 1
ATOM 578 C CA . ILE A 1 80 ? -9.392 2.553 5.766 1.00 92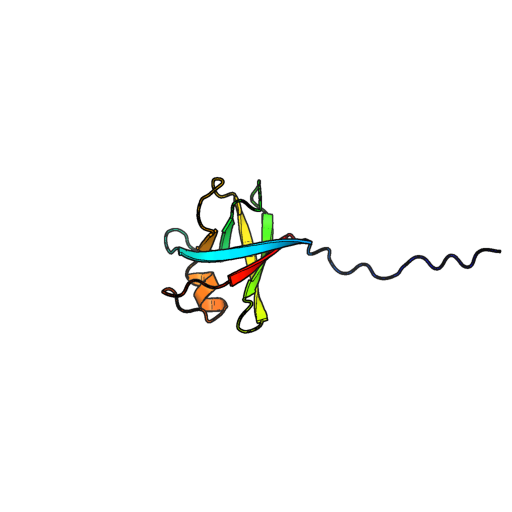.06 80 ILE A CA 1
ATOM 579 C C . ILE A 1 80 ? -10.010 3.937 5.498 1.00 92.06 80 ILE A C 1
ATOM 581 O O . ILE A 1 80 ? -10.354 4.236 4.350 1.00 92.06 80 ILE A O 1
ATOM 585 N N . PRO A 1 81 ? -10.109 4.826 6.505 1.00 92.00 81 PRO A N 1
ATOM 586 C CA . PRO A 1 81 ? -10.562 6.200 6.297 1.00 92.00 81 PRO A CA 1
ATOM 587 C C . PRO A 1 81 ? -9.621 6.964 5.356 1.00 92.00 81 PRO A C 1
ATOM 589 O O . PRO A 1 81 ? -8.414 6.958 5.571 1.00 92.00 81 PRO A O 1
ATOM 592 N N . LEU A 1 82 ? -10.148 7.695 4.367 1.00 90.62 82 LEU A N 1
ATOM 593 C CA . LEU A 1 82 ? -9.329 8.443 3.391 1.00 90.62 82 LEU A CA 1
ATOM 594 C C . LEU A 1 82 ? -8.453 9.540 4.026 1.00 90.62 82 LEU A C 1
ATOM 596 O O . LEU A 1 82 ? -7.406 9.890 3.492 1.00 90.62 82 LEU A O 1
ATOM 600 N N . ALA A 1 83 ? -8.860 10.065 5.185 1.00 91.06 83 ALA A N 1
ATOM 601 C CA . ALA A 1 83 ? -8.071 11.024 5.960 1.00 91.06 83 ALA A CA 1
ATOM 602 C C . ALA A 1 83 ? -6.952 10.364 6.794 1.00 91.06 83 ALA A C 1
ATOM 604 O O . ALA A 1 83 ? -6.095 11.060 7.344 1.00 91.06 83 ALA A O 1
ATOM 605 N N . ALA A 1 84 ? -6.960 9.033 6.924 1.00 90.50 84 ALA A N 1
ATOM 606 C CA . ALA A 1 84 ? -5.963 8.299 7.687 1.00 90.50 84 ALA A CA 1
ATOM 607 C C . ALA A 1 84 ? -4.684 8.070 6.871 1.00 90.50 84 ALA A C 1
ATOM 609 O O . ALA A 1 84 ? -4.673 8.097 5.641 1.00 90.50 84 ALA A O 1
ATOM 610 N N . ARG A 1 85 ? -3.589 7.804 7.586 1.00 94.12 85 ARG A N 1
ATOM 611 C CA . ARG A 1 85 ? -2.285 7.452 7.013 1.00 94.12 85 ARG A CA 1
ATOM 612 C C . ARG A 1 85 ? -1.911 6.029 7.425 1.00 94.12 85 ARG A C 1
ATOM 614 O O . ARG A 1 85 ? -1.159 5.864 8.389 1.00 94.12 85 ARG A O 1
ATOM 621 N N . PRO A 1 86 ? -2.486 4.998 6.782 1.00 92.50 86 PRO A N 1
ATOM 622 C CA . PRO A 1 86 ? -2.260 3.614 7.173 1.00 92.50 86 PRO A CA 1
ATOM 623 C C . PRO A 1 86 ? -0.809 3.187 6.943 1.00 92.50 86 PRO A C 1
ATOM 625 O O . PRO A 1 86 ? -0.186 3.539 5.937 1.00 92.50 86 PRO A O 1
ATOM 628 N N . ARG A 1 87 ? -0.300 2.359 7.860 1.00 94.81 87 ARG A N 1
ATOM 629 C CA . ARG A 1 87 ? 0.927 1.584 7.656 1.00 94.81 87 ARG A CA 1
ATOM 630 C C . ARG A 1 87 ? 0.578 0.313 6.895 1.00 94.81 87 ARG A C 1
ATOM 632 O O . ARG A 1 87 ? -0.266 -0.466 7.340 1.00 94.81 87 ARG A O 1
ATOM 63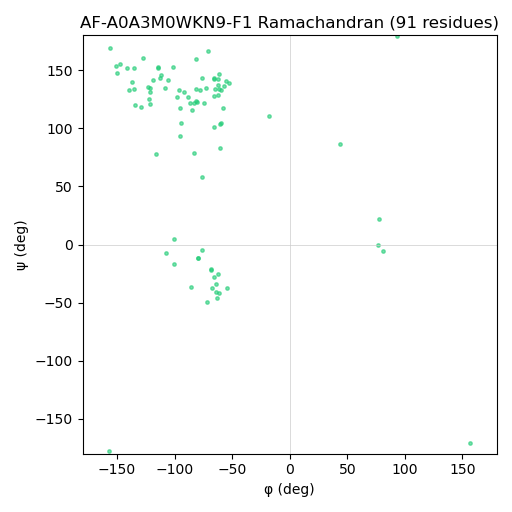9 N N . LEU A 1 88 ? 1.202 0.125 5.742 1.00 95.06 88 LEU A N 1
ATOM 640 C CA . LEU A 1 88 ? 0.931 -0.980 4.833 1.00 95.06 88 LEU A CA 1
ATOM 641 C C . LEU A 1 88 ? 2.209 -1.786 4.607 1.00 95.06 88 LEU A C 1
ATOM 643 O O . LEU A 1 88 ? 3.244 -1.220 4.256 1.00 95.06 88 LEU A O 1
ATOM 647 N N . ILE A 1 89 ? 2.130 -3.110 4.732 1.00 95.12 89 ILE A N 1
ATOM 648 C CA . ILE A 1 89 ? 3.165 -4.012 4.221 1.00 95.12 89 ILE A CA 1
ATOM 649 C C . ILE A 1 89 ? 2.919 -4.218 2.734 1.00 95.12 89 ILE A C 1
ATOM 651 O O . ILE A 1 89 ? 1.844 -4.667 2.341 1.00 95.12 89 ILE A O 1
ATOM 655 N N . VAL A 1 90 ? 3.921 -3.925 1.914 1.00 94.75 90 VAL A N 1
ATOM 656 C CA . VAL A 1 90 ? 3.861 -4.108 0.465 1.00 94.75 90 VAL A CA 1
ATOM 657 C C . VAL A 1 90 ? 4.488 -5.442 0.091 1.00 94.75 90 VAL A C 1
ATOM 659 O O . VAL A 1 90 ? 5.595 -5.775 0.521 1.00 94.75 90 VAL A O 1
ATOM 662 N N . TRP A 1 91 ? 3.791 -6.183 -0.756 1.00 93.38 91 TRP A N 1
ATOM 663 C CA . TRP A 1 91 ? 4.200 -7.460 -1.311 1.00 93.38 91 TRP A CA 1
ATOM 664 C C . TRP A 1 91 ? 4.177 -7.36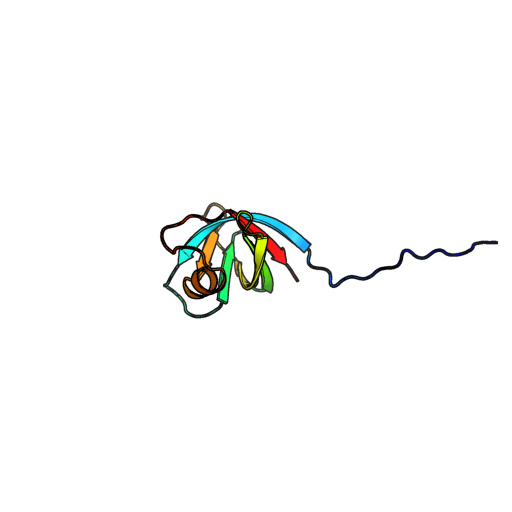8 -2.833 1.00 93.38 91 TRP A C 1
ATOM 666 O O . TRP A 1 91 ? 3.221 -6.849 -3.408 1.00 93.38 91 TRP A O 1
ATOM 676 N N . ARG A 1 92 ? 5.217 -7.885 -3.481 1.00 90.88 92 ARG A N 1
ATOM 677 C CA . ARG A 1 92 ? 5.250 -8.102 -4.928 1.00 90.88 92 ARG A CA 1
ATOM 678 C C . ARG A 1 92 ? 4.918 -9.557 -5.207 1.00 90.88 92 ARG A C 1
ATOM 680 O O . ARG A 1 92 ? 5.575 -10.415 -4.620 1.00 90.88 92 ARG A O 1
ATOM 687 N N . GLU A 1 93 ? 3.936 -9.808 -6.063 1.00 84.06 93 GLU A N 1
ATOM 688 C CA . GLU A 1 93 ? 3.583 -11.166 -6.509 1.00 84.06 93 GLU A CA 1
ATOM 689 C C . GLU A 1 93 ? 4.279 -11.523 -7.828 1.00 84.06 93 GLU A C 1
ATOM 691 O O . GLU A 1 93 ? 4.724 -10.587 -8.538 1.00 84.06 93 GLU A O 1
#

Foldseek 3Di:
DDPPPDDDDDDDDWAFLFKAFEAEDAPDDDWEKEDQSDPAWAWKKKAFPPPRDMDIGIYHYDDPPDHMYTYPVNCVVSVHDNHDGTIITIIGD